Protein AF-A0AA92DTD3-F1 (afdb_monomer_lite)

Radius of gyration: 11.83 Å; chains: 1; bounding box: 28×18×33 Å

Secondary structure (DSSP, 8-state):
-EEEE-BT--EEEEPPTT-SEEEEEESS-EEEEESS-----SS---SS---EEESSEEE-TT--EEEEEBSS-EEEEEEEE-

pLDDT: mean 93.98, std 4.65, range [74.19, 98.31]

Sequence (82 aa):
MALRLAAGVPKSLTVPTSARIALFNGTGPFWVQYGANAALPNADVLTGAAPELAPAARNVQGIGSLGLIAPADCTVSIGFYG

Foldseek 3Di:
DKDKAAAQDKDKDFDDQPFQKKAKDKPAKKWKFFQDAAGPPPDDDPPVRHTDIDRDMDGCHPTGMMMMHDNHIMMMDMDTDD

Structure (mmCIF, N/CA/C/O backbone):
data_AF-A0AA92DTD3-F1
#
_entry.id   AF-A0AA92DTD3-F1
#
loop_
_atom_site.group_PDB
_atom_site.id
_atom_site.type_symbol
_atom_site.label_atom_id
_atom_site.label_alt_id
_atom_site.label_comp_id
_atom_site.label_asym_id
_atom_site.label_entity_id
_atom_site.label_seq_id
_atom_site.pdbx_PDB_ins_code
_atom_site.Cartn_x
_atom_site.Cartn_y
_atom_site.Cartn_z
_atom_site.occupancy
_atom_site.B_iso_or_equiv
_atom_site.auth_seq_id
_atom_site.auth_comp_id
_atom_site.auth_asym_id
_atom_site.auth_atom_id
_atom_site.pdbx_PDB_model_num
ATOM 1 N N . MET A 1 1 ? 2.238 0.247 12.595 1.00 90.88 1 MET A N 1
ATOM 2 C CA . MET A 1 1 ? 3.164 -0.837 12.186 1.00 90.88 1 MET A CA 1
ATOM 3 C C . MET A 1 1 ? 4.062 -0.352 11.056 1.00 90.88 1 MET A C 1
ATOM 5 O O . MET A 1 1 ? 3.674 0.605 10.396 1.00 90.88 1 MET A O 1
ATOM 9 N N . ALA A 1 2 ? 5.197 -1.012 10.811 1.00 93.56 2 ALA A N 1
ATOM 10 C CA . ALA A 1 2 ? 6.062 -0.758 9.656 1.00 93.56 2 ALA A CA 1
ATOM 11 C C . ALA A 1 2 ? 6.229 -2.041 8.823 1.00 93.56 2 ALA A C 1
ATOM 13 O O . ALA A 1 2 ? 6.406 -3.122 9.382 1.00 93.56 2 ALA A O 1
ATOM 14 N N . LEU A 1 3 ? 6.170 -1.918 7.498 1.00 96.00 3 LEU A N 1
ATOM 15 C CA . LEU A 1 3 ? 6.261 -3.004 6.529 1.00 96.00 3 LEU A CA 1
ATOM 16 C C . LEU A 1 3 ? 7.313 -2.654 5.473 1.00 96.00 3 LEU A C 1
ATOM 18 O O . LEU A 1 3 ? 7.177 -1.662 4.762 1.00 96.00 3 LEU A O 1
ATOM 22 N N . ARG A 1 4 ? 8.351 -3.484 5.334 1.00 97.88 4 ARG A N 1
ATOM 23 C CA . ARG A 1 4 ? 9.318 -3.359 4.233 1.00 97.88 4 ARG A CA 1
ATOM 24 C C . ARG A 1 4 ? 8.740 -3.982 2.964 1.00 97.88 4 ARG A C 1
ATOM 26 O O . ARG A 1 4 ? 8.369 -5.156 2.999 1.00 97.88 4 ARG A O 1
ATOM 33 N N . LEU A 1 5 ? 8.721 -3.252 1.858 1.00 97.88 5 LEU A N 1
ATOM 34 C CA . LEU A 1 5 ? 8.395 -3.764 0.527 1.00 97.88 5 LEU A CA 1
ATOM 35 C C . LEU A 1 5 ? 9.682 -3.902 -0.288 1.00 97.88 5 LEU A C 1
ATOM 37 O O . LEU A 1 5 ? 10.525 -3.008 -0.261 1.00 97.88 5 LEU A O 1
ATOM 41 N N . ALA A 1 6 ? 9.830 -5.038 -0.968 1.00 98.19 6 ALA A N 1
ATOM 42 C CA . ALA A 1 6 ? 10.862 -5.223 -1.982 1.00 98.19 6 ALA A CA 1
ATOM 43 C C . ALA A 1 6 ? 10.271 -4.876 -3.353 1.00 98.19 6 ALA A C 1
ATOM 45 O O . ALA A 1 6 ? 9.081 -5.124 -3.583 1.00 98.19 6 ALA A O 1
ATOM 46 N N . ALA A 1 7 ? 11.086 -4.320 -4.246 1.00 97.69 7 ALA A N 1
ATOM 47 C CA . ALA A 1 7 ? 10.654 -3.925 -5.584 1.00 97.69 7 ALA A CA 1
ATOM 48 C C . ALA A 1 7 ? 9.924 -5.067 -6.325 1.00 97.69 7 ALA A C 1
ATOM 50 O O . ALA A 1 7 ? 10.452 -6.169 -6.463 1.00 97.69 7 ALA A O 1
ATOM 51 N N . GLY A 1 8 ? 8.700 -4.809 -6.792 1.00 97.12 8 GLY A N 1
ATOM 52 C CA . GLY A 1 8 ? 7.895 -5.736 -7.595 1.00 97.12 8 GLY A CA 1
ATOM 53 C C . GLY A 1 8 ? 7.345 -6.962 -6.856 1.00 97.12 8 GLY A C 1
ATOM 54 O O . GLY A 1 8 ? 6.688 -7.789 -7.485 1.00 97.12 8 GLY A O 1
ATOM 55 N N . VAL A 1 9 ? 7.571 -7.094 -5.544 1.00 97.94 9 VAL A N 1
ATOM 56 C CA . VAL A 1 9 ? 7.123 -8.259 -4.766 1.00 97.94 9 VAL A CA 1
ATOM 57 C C . VAL A 1 9 ? 5.898 -7.894 -3.920 1.00 97.94 9 VAL A C 1
ATOM 59 O O . VAL A 1 9 ? 6.031 -7.111 -2.972 1.00 97.94 9 VAL A O 1
ATOM 62 N N . PRO A 1 10 ? 4.708 -8.455 -4.209 1.00 97.12 10 PRO A N 1
ATOM 63 C CA . PRO A 1 10 ? 3.510 -8.155 -3.439 1.00 97.12 10 PRO A CA 1
ATOM 64 C C . PRO A 1 10 ? 3.571 -8.751 -2.030 1.00 97.12 10 PRO A C 1
ATOM 66 O O . PRO A 1 10 ? 4.095 -9.846 -1.813 1.00 97.12 10 PRO A O 1
ATOM 69 N N . LYS A 1 11 ? 2.974 -8.047 -1.067 1.00 97.44 11 LYS A N 1
ATOM 70 C CA . LYS A 1 11 ? 2.741 -8.534 0.297 1.00 97.44 11 LYS A CA 1
ATOM 71 C C . LYS A 1 11 ? 1.277 -8.391 0.673 1.00 97.44 11 LYS A C 1
ATOM 73 O O . LYS A 1 11 ? 0.664 -7.378 0.364 1.00 97.44 11 LYS A O 1
ATOM 78 N N . SER A 1 12 ? 0.746 -9.387 1.372 1.00 96.88 12 SER A N 1
ATOM 79 C CA . SER A 1 12 ? -0.586 -9.323 1.970 1.00 96.88 12 SER A CA 1
ATOM 80 C C . SER A 1 12 ? -0.471 -8.979 3.451 1.00 96.88 12 SER A C 1
ATOM 82 O O . SER A 1 12 ? 0.401 -9.495 4.154 1.00 96.88 12 SER A O 1
ATOM 84 N N . LEU A 1 13 ? -1.340 -8.090 3.910 1.00 95.81 13 LEU A N 1
ATOM 85 C CA . LEU A 1 13 ? -1.432 -7.632 5.284 1.00 95.81 13 LEU A CA 1
ATOM 86 C C . LEU A 1 13 ? -2.860 -7.824 5.787 1.00 95.81 13 LEU A C 1
ATOM 88 O O . LEU A 1 13 ? -3.802 -7.311 5.189 1.00 95.81 13 LEU A O 1
ATOM 92 N N . THR A 1 14 ? -3.022 -8.508 6.915 1.00 97.12 14 THR A N 1
ATOM 93 C CA . THR A 1 14 ? -4.327 -8.645 7.572 1.00 97.12 14 THR A CA 1
ATOM 94 C C . THR A 1 14 ? -4.781 -7.311 8.159 1.00 97.12 14 THR A C 1
ATOM 96 O O . THR A 1 14 ? -4.020 -6.644 8.864 1.00 97.12 14 THR A O 1
ATOM 99 N N . VAL A 1 15 ? -6.035 -6.940 7.904 1.00 97.00 15 VAL A N 1
ATOM 100 C CA . VAL A 1 15 ? -6.670 -5.772 8.524 1.00 97.00 15 VAL A CA 1
ATOM 101 C C . VAL A 1 15 ? -7.257 -6.192 9.875 1.00 97.00 15 VAL A C 1
ATOM 103 O O . VAL A 1 15 ? -7.984 -7.186 9.934 1.00 97.00 15 VAL A O 1
ATOM 106 N N . PRO A 1 16 ? -6.967 -5.477 10.977 1.00 96.75 16 PRO A N 1
ATOM 107 C CA . PRO A 1 16 ? -7.619 -5.736 12.257 1.00 96.75 16 PRO A CA 1
ATOM 108 C C . PRO A 1 16 ? -9.144 -5.614 12.139 1.00 96.75 16 PRO A C 1
ATOM 110 O O . PRO A 1 16 ? -9.640 -4.660 11.550 1.00 96.75 16 PRO A O 1
ATOM 113 N N . THR A 1 17 ? -9.897 -6.537 12.739 1.00 94.94 17 THR A N 1
ATOM 114 C CA . THR A 1 17 ? -11.364 -6.625 12.579 1.00 94.94 17 THR A CA 1
ATOM 115 C C . THR A 1 17 ? -12.129 -5.378 13.026 1.00 94.94 17 THR A C 1
ATOM 117 O O . THR A 1 17 ? -13.209 -5.111 12.506 1.00 94.94 17 THR A O 1
ATOM 120 N N . SER A 1 18 ? -11.587 -4.601 13.967 1.00 95.38 18 SER A N 1
ATOM 121 C CA . SER A 1 18 ? -12.179 -3.341 14.428 1.00 95.38 18 SER A CA 1
ATOM 122 C C . SER A 1 18 ? -11.796 -2.124 13.584 1.00 95.38 18 SER A C 1
ATOM 124 O O . SER A 1 18 ? -12.333 -1.047 13.822 1.00 95.38 18 SER A O 1
ATOM 126 N N . ALA A 1 19 ? -10.878 -2.251 12.622 1.00 97.31 19 ALA A N 1
ATOM 127 C CA . ALA A 1 19 ? -10.397 -1.113 11.855 1.00 97.31 19 ALA A CA 1
ATOM 128 C C . ALA A 1 19 ? -11.443 -0.624 10.841 1.00 97.31 19 ALA A C 1
ATOM 130 O O . ALA A 1 19 ? -12.001 -1.391 10.058 1.00 97.31 19 ALA A O 1
ATOM 131 N N . ARG A 1 20 ? -11.655 0.690 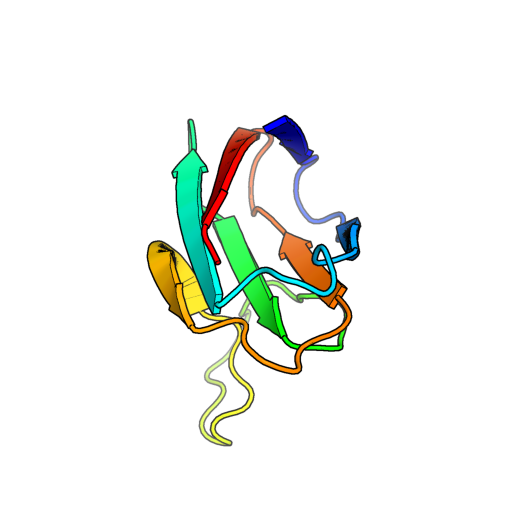10.818 1.00 96.94 20 ARG A N 1
ATOM 132 C CA . ARG A 1 20 ? -12.435 1.415 9.809 1.00 96.94 20 ARG A CA 1
ATOM 133 C C . ARG A 1 20 ? -11.549 2.218 8.877 1.00 96.94 20 ARG A C 1
ATOM 135 O O . ARG A 1 20 ? -11.856 2.319 7.697 1.00 96.94 20 ARG A O 1
ATOM 142 N N . ILE A 1 21 ? -10.456 2.779 9.393 1.00 96.88 21 ILE A N 1
ATOM 143 C CA . ILE A 1 21 ? -9.528 3.614 8.632 1.00 96.88 21 ILE A CA 1
ATOM 144 C C . ILE A 1 21 ? -8.117 3.040 8.720 1.00 96.88 21 ILE A C 1
ATOM 146 O O . ILE A 1 21 ? -7.647 2.684 9.800 1.00 96.88 21 ILE A O 1
ATOM 150 N N . ALA A 1 22 ? -7.427 3.005 7.583 1.00 96.25 22 ALA A N 1
ATOM 151 C CA . ALA A 1 22 ? -5.993 2.779 7.501 1.00 96.25 22 ALA A CA 1
ATOM 152 C C . ALA A 1 22 ? -5.307 4.052 6.991 1.00 96.25 22 ALA A C 1
ATOM 154 O O . ALA A 1 22 ? -5.581 4.514 5.883 1.00 96.25 22 ALA A O 1
ATOM 155 N N . LEU A 1 23 ? -4.424 4.630 7.802 1.00 95.75 23 LEU A N 1
ATOM 156 C CA . LEU A 1 23 ? -3.575 5.748 7.406 1.00 95.75 23 LEU A CA 1
ATOM 157 C C . LEU A 1 23 ? -2.210 5.211 7.002 1.00 95.75 23 LEU A C 1
ATOM 159 O O . LEU A 1 23 ? -1.534 4.566 7.807 1.00 95.75 23 LEU A O 1
ATOM 163 N N . PHE A 1 24 ? -1.801 5.509 5.774 1.00 95.94 24 PHE A N 1
ATOM 164 C CA . PHE A 1 24 ? -0.515 5.079 5.257 1.00 95.94 24 PHE A CA 1
ATOM 165 C C . PHE A 1 24 ? 0.462 6.243 5.128 1.00 95.94 24 PHE A C 1
ATOM 167 O O . PHE A 1 24 ? 0.086 7.354 4.763 1.00 95.94 24 PHE A O 1
ATOM 174 N N . ASN A 1 25 ? 1.734 5.943 5.353 1.00 95.06 25 ASN A N 1
ATOM 175 C CA . ASN A 1 25 ? 2.881 6.761 4.985 1.00 95.06 25 ASN A CA 1
ATOM 176 C C . ASN A 1 25 ? 3.960 5.831 4.406 1.00 95.06 25 ASN A C 1
ATOM 178 O O . ASN A 1 25 ? 3.995 4.654 4.756 1.00 95.06 25 ASN A O 1
ATOM 182 N N . GLY A 1 26 ? 4.836 6.316 3.535 1.00 94.94 26 GLY A N 1
ATOM 183 C CA . GLY A 1 26 ? 5.913 5.514 2.969 1.00 94.94 26 GLY A CA 1
ATOM 184 C C . GLY A 1 26 ? 7.148 6.340 2.646 1.00 94.94 26 GLY A C 1
ATOM 185 O O . GLY A 1 26 ? 7.063 7.539 2.407 1.00 94.94 26 GLY A O 1
ATOM 186 N N . THR A 1 27 ? 8.308 5.685 2.606 1.00 96.69 27 THR A N 1
ATOM 187 C CA . THR A 1 27 ? 9.571 6.304 2.160 1.00 96.69 27 THR A CA 1
ATOM 188 C C . THR A 1 27 ? 9.703 6.364 0.631 1.00 96.69 27 THR A C 1
ATOM 190 O O . THR A 1 27 ? 10.724 6.811 0.123 1.00 96.69 27 THR A O 1
ATOM 193 N N . GLY A 1 28 ? 8.702 5.872 -0.101 1.00 95.44 28 GLY A N 1
ATOM 194 C CA . GLY A 1 28 ? 8.619 5.848 -1.560 1.00 95.44 28 GLY A CA 1
ATOM 195 C C . GLY A 1 28 ? 7.199 5.485 -2.017 1.00 95.44 28 GLY A C 1
ATOM 196 O O . GLY A 1 28 ? 6.365 5.153 -1.169 1.00 95.44 28 GLY A O 1
ATOM 197 N N . PRO A 1 29 ? 6.905 5.548 -3.329 1.00 94.81 29 PRO A N 1
ATOM 198 C CA . PRO A 1 29 ? 5.581 5.233 -3.854 1.00 94.81 29 PRO A CA 1
ATOM 199 C C . PRO A 1 29 ? 5.258 3.748 -3.672 1.00 94.81 29 PRO A C 1
ATOM 201 O O . PRO A 1 29 ? 6.118 2.881 -3.831 1.00 94.81 29 PRO A O 1
ATOM 204 N N . PHE A 1 30 ? 4.002 3.455 -3.362 1.00 95.94 30 PHE A N 1
ATOM 205 C CA . PHE A 1 30 ? 3.474 2.099 -3.278 1.00 95.94 30 PHE A CA 1
ATOM 206 C C . PHE A 1 30 ? 1.979 2.107 -3.605 1.00 95.94 30 PHE A C 1
ATOM 208 O O . PHE A 1 30 ? 1.315 3.146 -3.557 1.00 95.94 30 PHE A O 1
ATOM 215 N N . TRP A 1 31 ? 1.466 0.929 -3.931 1.00 96.19 31 TRP A N 1
ATOM 216 C CA . TRP A 1 31 ? 0.087 0.695 -4.324 1.00 96.19 31 TRP A CA 1
ATOM 217 C C . TRP A 1 31 ? -0.588 -0.238 -3.332 1.00 96.19 31 TRP A C 1
ATOM 219 O O . TRP A 1 31 ? 0.048 -1.168 -2.827 1.00 96.19 31 TRP A O 1
ATOM 229 N N . VAL A 1 32 ? -1.871 0.007 -3.074 1.00 95.88 32 VAL A N 1
ATOM 230 C CA . VAL A 1 32 ? -2.702 -0.810 -2.186 1.00 95.88 32 VAL A CA 1
ATOM 231 C C . VAL A 1 32 ? -3.900 -1.398 -2.932 1.00 95.88 32 VAL A C 1
ATOM 233 O O . VAL A 1 32 ? -4.545 -0.703 -3.712 1.00 95.88 32 V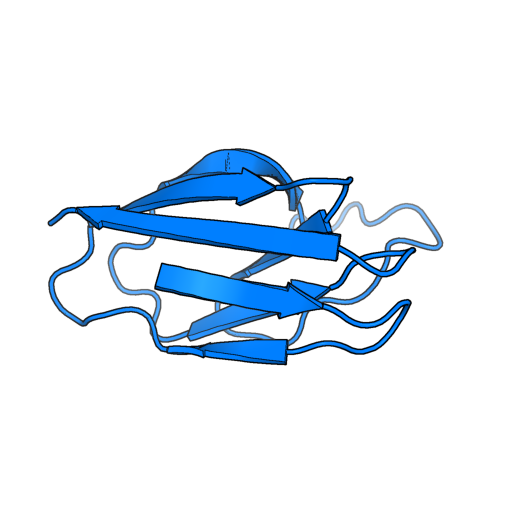AL A O 1
ATOM 236 N N . GLN A 1 33 ? -4.195 -2.671 -2.671 1.00 95.19 33 GLN A N 1
ATOM 237 C CA . GLN A 1 33 ? -5.362 -3.400 -3.171 1.00 95.19 33 GLN A CA 1
ATOM 238 C C . GLN A 1 33 ? -6.166 -3.965 -1.999 1.00 95.19 33 GLN A C 1
ATOM 240 O O . GL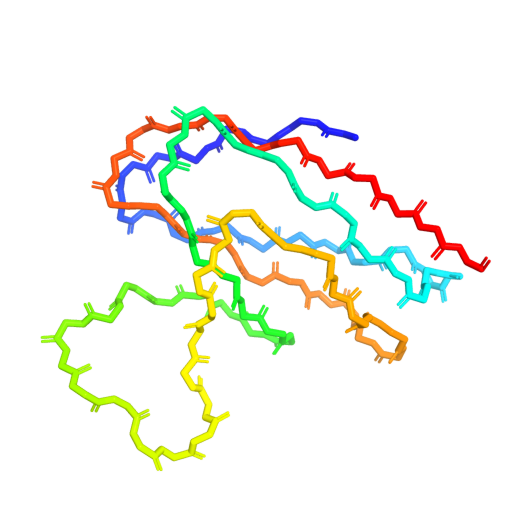N A 1 33 ? -5.591 -4.486 -1.046 1.00 95.19 33 GLN A O 1
ATOM 245 N N . TYR A 1 34 ? -7.493 -3.910 -2.069 1.00 94.69 34 TYR A N 1
ATOM 246 C CA . TYR A 1 34 ? -8.373 -4.406 -1.008 1.00 94.69 34 TYR A CA 1
ATOM 247 C C . TYR A 1 34 ? -8.798 -5.847 -1.294 1.00 94.69 34 TYR A C 1
ATOM 249 O O . TYR A 1 34 ? -9.263 -6.157 -2.388 1.00 94.69 34 TYR A O 1
ATOM 257 N N . GLY A 1 35 ? -8.632 -6.737 -0.315 1.00 94.38 35 GLY A N 1
ATOM 258 C CA . GLY A 1 35 ? -9.080 -8.132 -0.388 1.00 94.38 35 GLY A CA 1
ATOM 259 C C . GLY A 1 35 ? -8.302 -9.037 -1.354 1.00 94.38 35 GLY A C 1
ATOM 260 O O . GLY A 1 35 ? -8.637 -10.212 -1.476 1.00 94.38 35 GLY A O 1
ATOM 261 N N . ALA A 1 36 ? -7.267 -8.529 -2.027 1.00 93.94 36 ALA A N 1
ATOM 262 C CA . ALA A 1 36 ? -6.451 -9.273 -2.985 1.00 93.94 36 ALA A CA 1
ATOM 263 C C . ALA A 1 36 ? -4.993 -8.794 -2.970 1.00 93.94 36 ALA A C 1
ATOM 265 O O . ALA A 1 36 ? -4.684 -7.723 -2.448 1.00 93.94 36 ALA A O 1
ATOM 266 N N . ASN A 1 37 ? -4.093 -9.575 -3.574 1.00 94.00 37 ASN A N 1
ATOM 267 C CA . ASN A 1 37 ? -2.715 -9.139 -3.798 1.00 94.00 37 ASN A CA 1
ATOM 268 C C . ASN A 1 37 ? -2.687 -7.935 -4.750 1.00 94.00 37 ASN A C 1
ATOM 270 O O . ASN A 1 37 ? -3.397 -7.915 -5.753 1.00 94.00 37 ASN A O 1
ATOM 274 N N . ALA A 1 38 ? -1.837 -6.952 -4.453 1.00 94.50 38 ALA A N 1
ATOM 275 C CA . ALA A 1 38 ? -1.627 -5.818 -5.343 1.00 94.50 38 ALA A CA 1
ATOM 276 C C . ALA A 1 38 ? -0.696 -6.198 -6.504 1.00 94.50 38 ALA A C 1
ATOM 278 O O . ALA A 1 38 ? 0.234 -6.986 -6.334 1.00 94.50 38 ALA A O 1
ATOM 279 N N . ALA A 1 39 ? -0.922 -5.594 -7.666 1.00 93.38 39 ALA A N 1
ATOM 280 C CA . ALA A 1 39 ? -0.023 -5.644 -8.813 1.00 93.38 39 ALA A CA 1
ATOM 281 C C . ALA A 1 39 ? 0.435 -4.223 -9.154 1.00 93.38 39 ALA A C 1
ATOM 283 O O . ALA A 1 39 ? -0.292 -3.263 -8.903 1.00 93.38 39 ALA A O 1
ATOM 284 N N . LEU A 1 40 ? 1.635 -4.069 -9.716 1.00 93.75 40 LEU A N 1
ATOM 285 C CA . LEU A 1 40 ? 2.043 -2.773 -10.252 1.00 93.75 40 LEU A CA 1
ATOM 286 C C . LEU A 1 40 ? 1.228 -2.488 -11.517 1.00 93.75 40 LEU A C 1
ATOM 288 O O . LEU A 1 40 ? 1.209 -3.342 -12.408 1.00 93.75 40 LEU A O 1
ATOM 292 N N . PRO A 1 41 ? 0.588 -1.314 -11.634 1.00 89.00 41 PRO A N 1
ATOM 293 C CA . PRO A 1 41 ? -0.015 -0.913 -12.894 1.00 89.00 41 PRO A CA 1
ATOM 294 C C . PRO A 1 41 ? 1.066 -0.797 -13.974 1.00 89.00 41 PRO A C 1
ATOM 296 O O . PRO A 1 41 ? 1.985 0.012 -13.863 1.00 89.00 41 PRO A O 1
ATOM 299 N N . ASN A 1 42 ? 0.967 -1.630 -15.007 1.00 89.69 42 ASN A N 1
ATOM 300 C CA . ASN A 1 42 ? 1.807 -1.589 -16.209 1.00 89.69 42 ASN A CA 1
ATOM 301 C C . ASN A 1 42 ? 1.005 -1.211 -17.470 1.00 89.69 42 ASN A C 1
ATOM 303 O O . ASN A 1 42 ? 1.567 -1.138 -18.560 1.00 89.69 42 ASN A O 1
ATOM 307 N N . ALA A 1 43 ? -0.297 -0.984 -17.299 1.00 90.50 43 ALA A N 1
ATOM 308 C CA . ALA A 1 43 ? -1.260 -0.521 -18.284 1.00 90.50 43 ALA A CA 1
ATOM 309 C C . ALA A 1 43 ? -2.439 0.141 -17.549 1.00 90.50 43 ALA A C 1
ATOM 311 O O . ALA A 1 43 ? -2.569 0.012 -16.325 1.00 90.50 43 ALA A O 1
ATOM 312 N N . ASP A 1 44 ? -3.312 0.813 -18.296 1.00 91.94 44 ASP A N 1
ATOM 313 C CA . ASP A 1 44 ? -4.528 1.404 -17.746 1.00 91.94 44 ASP A CA 1
ATOM 314 C C . ASP A 1 44 ? -5.478 0.321 -17.218 1.00 91.94 44 ASP A C 1
ATOM 316 O O . ASP A 1 44 ? -5.809 -0.644 -17.911 1.00 91.94 44 ASP A O 1
ATOM 320 N N . VAL A 1 45 ? -5.963 0.506 -15.989 1.00 87.62 45 VAL A N 1
ATOM 321 C CA . VAL A 1 45 ? -6.971 -0.366 -15.373 1.00 87.62 45 VAL A CA 1
ATOM 322 C C . VAL A 1 45 ? -8.248 0.443 -15.161 1.00 87.62 45 VAL A C 1
ATOM 324 O O . VAL A 1 45 ? -8.401 1.149 -14.169 1.00 87.62 45 VAL A O 1
ATOM 327 N N . LEU A 1 46 ? -9.180 0.338 -16.110 1.00 90.38 46 LEU A N 1
ATOM 328 C CA . LEU A 1 46 ? -10.414 1.142 -16.150 1.00 90.38 46 LEU A CA 1
ATOM 329 C C . LEU A 1 46 ? -11.643 0.421 -15.567 1.00 90.38 46 LEU A C 1
ATOM 331 O O . LEU A 1 46 ? -12.777 0.840 -15.770 1.00 90.38 46 LEU A O 1
ATOM 335 N N . THR A 1 47 ? -11.430 -0.681 -14.847 1.00 86.69 47 THR A N 1
ATOM 336 C CA . THR A 1 47 ? -12.495 -1.552 -14.318 1.00 86.69 47 THR A CA 1
ATOM 337 C C . THR A 1 47 ? -12.904 -1.222 -12.880 1.00 86.69 47 THR A C 1
ATOM 339 O O . THR A 1 47 ? -13.712 -1.936 -12.295 1.00 86.69 47 THR A O 1
ATOM 342 N N . GLY A 1 48 ? -12.313 -0.186 -12.273 1.00 82.69 48 GLY A N 1
ATOM 343 C CA . GLY A 1 48 ? -12.502 0.142 -10.853 1.00 82.69 48 GLY A CA 1
ATOM 344 C C . GLY A 1 48 ? -11.772 -0.796 -9.882 1.00 82.69 48 GLY A C 1
ATOM 345 O O . GLY A 1 48 ? -11.841 -0.595 -8.677 1.00 82.69 48 GLY A O 1
ATOM 346 N N . ALA A 1 49 ? -11.045 -1.795 -10.392 1.00 84.69 49 ALA A N 1
ATOM 347 C CA . ALA A 1 49 ? -10.231 -2.714 -9.594 1.00 84.69 49 ALA A CA 1
ATOM 348 C C . ALA A 1 49 ? -8.754 -2.290 -9.502 1.00 84.69 49 ALA A C 1
ATOM 350 O O . ALA A 1 49 ? -7.926 -3.070 -9.029 1.00 84.69 49 ALA A O 1
ATOM 351 N N . ALA A 1 50 ? -8.420 -1.098 -10.009 1.00 87.56 50 ALA A N 1
ATOM 352 C CA . ALA A 1 50 ? -7.061 -0.586 -10.020 1.00 87.56 50 ALA A CA 1
ATOM 353 C C . ALA A 1 50 ? -6.545 -0.433 -8.582 1.00 87.56 50 ALA A C 1
ATOM 355 O O . ALA A 1 50 ? -7.225 0.197 -7.767 1.00 87.56 50 ALA A O 1
ATOM 356 N N . PRO A 1 51 ? -5.348 -0.954 -8.270 1.00 86.62 51 PRO A N 1
ATOM 357 C CA . PRO A 1 51 ? -4.736 -0.671 -6.992 1.00 86.62 51 PRO A CA 1
ATOM 358 C C . PRO A 1 51 ? -4.398 0.814 -6.939 1.00 86.62 51 PRO A C 1
ATOM 360 O O . PRO A 1 51 ? -4.055 1.440 -7.947 1.00 86.62 51 PRO A O 1
ATOM 363 N N . GLU A 1 52 ? -4.502 1.394 -5.757 1.00 85.75 52 GLU A N 1
ATOM 364 C CA . GLU A 1 52 ? -4.473 2.840 -5.626 1.00 85.75 52 GLU A CA 1
ATOM 365 C C . GLU A 1 52 ? -3.127 3.330 -5.086 1.00 85.75 52 GLU A C 1
ATOM 367 O O . GLU A 1 52 ? -2.563 2.742 -4.159 1.00 85.75 52 GLU A O 1
ATOM 372 N N . LEU A 1 53 ? -2.621 4.431 -5.650 1.00 85.00 53 LEU A N 1
ATOM 373 C CA . LEU A 1 53 ? -1.380 5.061 -5.203 1.00 85.00 53 LEU A CA 1
ATOM 374 C C . LEU A 1 53 ? -1.552 5.669 -3.799 1.00 85.00 53 LEU A C 1
ATOM 376 O O . LEU A 1 53 ? -2.581 6.265 -3.466 1.00 85.00 53 LEU A O 1
ATOM 380 N N . ALA A 1 54 ? -0.523 5.531 -2.972 1.00 77.56 54 ALA A N 1
ATOM 381 C CA . ALA A 1 54 ? -0.468 6.031 -1.602 1.00 77.56 54 ALA A CA 1
ATOM 382 C C . ALA A 1 54 ? 0.822 6.865 -1.387 1.00 77.56 54 ALA A C 1
ATOM 384 O O . ALA A 1 54 ? 1.774 6.700 -2.157 1.00 77.56 54 ALA A O 1
ATOM 385 N N . PRO A 1 55 ? 0.876 7.789 -0.396 1.00 74.19 55 PRO A N 1
ATOM 386 C CA . PRO A 1 55 ? 0.170 7.765 0.894 1.00 74.19 55 PRO A CA 1
ATOM 387 C C . PRO A 1 55 ? -1.180 8.508 0.923 1.00 74.19 55 PRO A C 1
ATOM 389 O O . PRO A 1 55 ? -1.254 9.696 0.632 1.00 74.19 55 PRO A O 1
ATOM 392 N N . ALA A 1 56 ? -2.252 7.823 1.335 1.00 85.19 56 ALA A N 1
ATOM 393 C CA . ALA A 1 56 ? -3.561 8.424 1.621 1.00 85.19 56 ALA A CA 1
ATOM 394 C C . ALA A 1 56 ? -4.311 7.610 2.690 1.00 85.19 56 ALA A C 1
ATOM 396 O O . ALA A 1 56 ? -4.023 6.427 2.870 1.00 85.19 56 ALA A O 1
ATOM 397 N N . ALA A 1 57 ? -5.272 8.223 3.387 1.00 92.06 57 ALA A N 1
ATOM 398 C CA . ALA A 1 57 ? -6.156 7.522 4.321 1.00 92.06 57 ALA A CA 1
ATOM 399 C C . ALA A 1 57 ? -7.221 6.717 3.564 1.00 92.06 57 ALA A C 1
ATOM 401 O O . ALA A 1 57 ? -7.837 7.233 2.632 1.00 92.06 57 ALA A O 1
ATOM 402 N N . ARG A 1 58 ? -7.438 5.458 3.957 1.00 93.00 58 ARG A N 1
ATOM 403 C CA . ARG A 1 58 ? -8.342 4.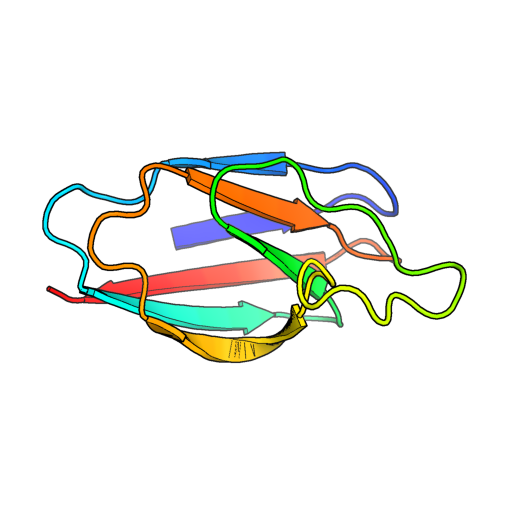519 3.278 1.00 93.00 58 ARG A CA 1
ATOM 404 C C . ARG A 1 58 ? -9.434 4.030 4.216 1.00 93.00 58 ARG A C 1
ATOM 406 O O . ARG A 1 58 ? -9.135 3.709 5.364 1.00 93.00 58 ARG A O 1
ATOM 413 N N . ASN A 1 59 ? -10.665 3.913 3.720 1.00 94.31 59 ASN A N 1
ATOM 414 C CA . ASN A 1 59 ? -11.702 3.148 4.409 1.00 94.31 59 ASN A CA 1
ATOM 415 C C . ASN A 1 59 ? -11.429 1.650 4.206 1.00 94.31 59 ASN A C 1
ATOM 417 O O . ASN A 1 59 ? -11.303 1.191 3.075 1.00 94.31 59 ASN A O 1
ATOM 421 N N . VAL A 1 60 ? -11.304 0.911 5.304 1.00 95.75 60 VAL A N 1
ATOM 422 C CA . VAL A 1 60 ? -11.018 -0.532 5.328 1.00 95.75 60 VAL A CA 1
ATOM 423 C C . VAL A 1 60 ? -12.084 -1.322 6.090 1.00 95.75 60 VAL A C 1
ATOM 425 O O . VAL A 1 60 ? -11.888 -2.500 6.380 1.00 95.75 60 VAL A O 1
ATOM 428 N N . GLN A 1 61 ? -13.218 -0.697 6.419 1.00 96.81 61 GLN A N 1
ATOM 429 C CA . GLN A 1 61 ? -14.291 -1.357 7.154 1.00 96.81 61 GLN A CA 1
ATOM 430 C C . GLN A 1 61 ? -14.812 -2.578 6.380 1.00 96.81 61 GLN A C 1
ATOM 432 O O . GLN A 1 61 ? -15.230 -2.470 5.230 1.00 96.81 61 GLN A O 1
ATOM 437 N N . GLY A 1 62 ? -14.801 -3.748 7.026 1.00 94.94 62 GLY A N 1
ATOM 438 C CA . GLY A 1 62 ? -15.252 -5.010 6.426 1.00 94.94 62 GLY A CA 1
ATOM 439 C C . GLY A 1 62 ? -14.245 -5.666 5.472 1.00 94.94 62 GLY A C 1
ATOM 440 O O . GLY A 1 62 ? -14.518 -6.749 4.959 1.00 94.94 62 GLY A O 1
ATOM 441 N N . ILE A 1 63 ? -13.075 -5.060 5.258 1.00 95.88 63 ILE A N 1
ATOM 442 C CA . ILE A 1 63 ? -11.993 -5.637 4.458 1.00 95.88 63 ILE A CA 1
ATOM 443 C C . ILE A 1 63 ? -11.113 -6.505 5.360 1.00 95.88 63 ILE A C 1
ATOM 445 O O . ILE A 1 63 ? -10.643 -6.040 6.390 1.00 95.88 63 ILE A O 1
ATOM 449 N N . GLY A 1 64 ? -10.869 -7.762 4.976 1.00 95.81 64 GLY A N 1
ATOM 450 C CA . GLY A 1 64 ? -10.045 -8.690 5.769 1.00 95.81 64 GLY A CA 1
ATOM 451 C C . GLY A 1 64 ? -8.537 -8.577 5.517 1.00 95.81 64 GLY A C 1
ATOM 452 O O . GLY A 1 64 ? -7.730 -8.908 6.387 1.00 95.81 64 GLY A O 1
ATOM 453 N N . SER A 1 65 ? -8.138 -8.104 4.334 1.00 96.75 65 SER A N 1
ATOM 454 C CA . SER A 1 65 ? -6.733 -8.005 3.938 1.00 96.75 65 SER A CA 1
ATOM 455 C C . SER A 1 65 ? -6.470 -6.867 2.956 1.00 96.75 65 SER A C 1
ATOM 457 O O . SER A 1 65 ? -7.348 -6.436 2.208 1.00 96.75 65 SER A O 1
ATOM 459 N N . LEU A 1 66 ? -5.227 -6.401 2.949 1.00 96.19 66 LEU A N 1
ATOM 460 C CA . LEU A 1 66 ? -4.696 -5.429 2.006 1.00 96.19 66 LEU A CA 1
ATOM 461 C C . LEU A 1 66 ? -3.487 -6.035 1.300 1.00 96.19 66 LEU A C 1
ATOM 463 O O . LEU A 1 66 ? -2.542 -6.472 1.955 1.00 96.19 66 LEU A O 1
ATOM 467 N N . GLY A 1 67 ? -3.493 -6.032 -0.026 1.00 96.75 67 GLY A N 1
ATOM 468 C CA . GLY A 1 67 ? -2.302 -6.256 -0.830 1.00 96.75 67 GLY A CA 1
ATOM 469 C C . GLY A 1 67 ? -1.514 -4.960 -0.971 1.00 96.75 67 GLY A C 1
ATOM 470 O O . GLY A 1 67 ? -2.099 -3.912 -1.219 1.00 96.75 67 GLY A O 1
ATOM 471 N N . LEU A 1 68 ? -0.192 -5.024 -0.844 1.00 96.75 68 LEU A N 1
ATOM 472 C CA . LEU A 1 68 ? 0.715 -3.897 -1.041 1.00 96.75 68 LEU A CA 1
ATOM 473 C C . LEU A 1 68 ? 1.856 -4.279 -1.982 1.00 96.75 68 LEU A C 1
ATOM 475 O O . LEU A 1 68 ? 2.390 -5.385 -1.891 1.00 96.75 68 LEU A O 1
ATOM 479 N N . ILE A 1 69 ? 2.258 -3.356 -2.851 1.00 97.50 69 ILE A N 1
ATOM 480 C CA . ILE A 1 69 ? 3.400 -3.521 -3.760 1.00 97.50 69 ILE A CA 1
ATOM 481 C C . ILE A 1 69 ? 4.064 -2.170 -4.037 1.00 97.50 69 ILE A C 1
ATOM 483 O O . ILE A 1 69 ? 3.401 -1.134 -4.027 1.00 97.50 69 ILE A O 1
ATOM 487 N N . ALA A 1 70 ? 5.371 -2.171 -4.288 1.00 97.25 70 ALA A N 1
ATOM 488 C CA . ALA A 1 70 ? 6.130 -0.976 -4.641 1.00 97.25 70 ALA A CA 1
ATOM 489 C C . ALA A 1 70 ? 7.055 -1.253 -5.842 1.00 97.25 70 ALA A C 1
ATOM 491 O O . ALA A 1 70 ? 7.526 -2.380 -5.993 1.00 97.25 70 ALA A O 1
ATOM 492 N N . PRO A 1 71 ? 7.331 -0.258 -6.702 1.00 96.75 71 PRO A N 1
ATOM 493 C CA . PRO A 1 71 ? 8.231 -0.389 -7.848 1.00 96.75 71 PRO A CA 1
ATOM 494 C C . PRO A 1 71 ? 9.711 -0.346 -7.444 1.00 96.75 71 PRO A C 1
ATOM 496 O O . PRO A 1 71 ? 10.566 -0.746 -8.224 1.00 96.75 71 PRO A O 1
ATOM 499 N N . ALA A 1 72 ? 10.013 0.119 -6.231 1.00 97.69 72 ALA A N 1
ATOM 500 C CA . ALA A 1 72 ? 11.344 0.150 -5.637 1.00 97.69 72 ALA A CA 1
ATOM 501 C C . ALA A 1 72 ? 11.260 -0.254 -4.158 1.00 97.69 72 ALA A C 1
ATOM 503 O O . ALA A 1 72 ? 10.184 -0.190 -3.557 1.00 97.69 72 ALA A O 1
ATOM 504 N N . ASP A 1 73 ? 12.390 -0.648 -3.569 1.00 98.31 73 ASP A N 1
ATOM 505 C CA . ASP A 1 73 ? 12.475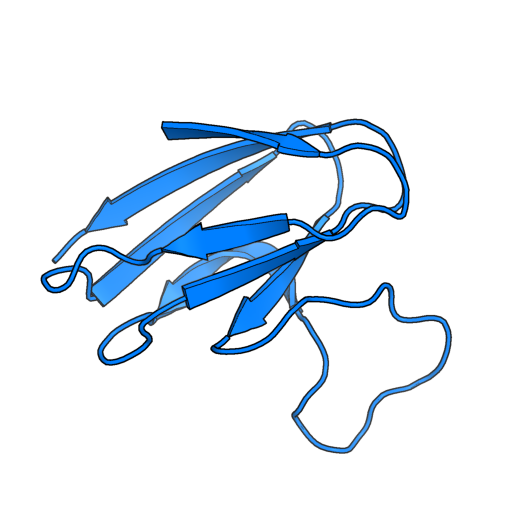 -0.952 -2.141 1.00 98.31 73 ASP A CA 1
ATOM 506 C C . ASP A 1 73 ? 12.034 0.255 -1.300 1.00 98.31 73 ASP A C 1
ATOM 508 O O . ASP A 1 73 ? 12.576 1.355 -1.425 1.00 98.31 73 ASP A O 1
ATOM 512 N N . CYS A 1 74 ? 11.056 0.056 -0.417 1.00 97.31 74 CYS A N 1
ATOM 513 C CA . CYS A 1 74 ? 10.578 1.109 0.474 1.00 97.31 74 CYS A CA 1
ATOM 514 C C . CYS A 1 74 ? 10.072 0.553 1.809 1.00 97.31 74 CYS A C 1
ATOM 516 O O . CYS A 1 74 ? 9.854 -0.651 1.979 1.00 97.31 74 CYS A O 1
ATOM 518 N N . THR A 1 75 ? 9.894 1.446 2.780 1.00 97.56 75 THR A N 1
ATOM 519 C CA . THR A 1 75 ? 9.209 1.135 4.037 1.00 97.56 75 THR A CA 1
ATOM 520 C C . THR A 1 75 ? 7.873 1.853 4.066 1.00 97.56 75 THR A C 1
ATOM 522 O O . THR A 1 75 ? 7.822 3.062 3.851 1.00 97.56 75 THR A O 1
ATOM 525 N N . VAL A 1 76 ? 6.808 1.114 4.367 1.00 96.88 76 VAL A N 1
ATOM 526 C CA . VAL A 1 76 ? 5.451 1.631 4.550 1.00 96.88 76 VAL A CA 1
ATOM 527 C C . VAL A 1 76 ? 5.088 1.573 6.029 1.00 96.88 76 VAL A C 1
ATOM 529 O O . VAL A 1 76 ? 5.168 0.521 6.659 1.00 96.88 76 VAL A O 1
ATOM 532 N N . SER A 1 77 ? 4.660 2.698 6.583 1.00 96.19 77 SER A N 1
ATOM 533 C CA . SER A 1 77 ? 4.090 2.807 7.923 1.00 96.19 77 SER A CA 1
ATOM 534 C C . SER A 1 77 ? 2.570 2.864 7.831 1.00 96.19 77 SER A C 1
ATOM 536 O O . SER A 1 77 ? 2.023 3.641 7.052 1.00 96.19 77 SER A O 1
ATOM 538 N N . ILE A 1 78 ? 1.887 2.047 8.633 1.00 96.06 78 ILE A N 1
ATOM 539 C CA . ILE A 1 78 ? 0.424 1.912 8.605 1.00 96.06 78 ILE A CA 1
ATOM 540 C C . ILE A 1 78 ? -0.124 2.053 10.022 1.00 96.06 78 ILE A C 1
ATOM 542 O O . ILE A 1 78 ? 0.302 1.331 10.934 1.00 96.06 78 ILE A O 1
ATOM 546 N N . GLY A 1 79 ? -1.061 2.979 10.203 1.00 96.44 79 GLY A N 1
ATOM 547 C CA . GLY A 1 79 ? -1.890 3.106 11.400 1.00 96.44 79 GLY A CA 1
ATOM 548 C C . GLY A 1 79 ? -3.317 2.653 11.106 1.00 96.44 79 GLY A C 1
ATOM 549 O O . GLY A 1 79 ? -3.890 3.079 10.109 1.00 96.44 79 GLY A O 1
ATOM 550 N N . PHE A 1 80 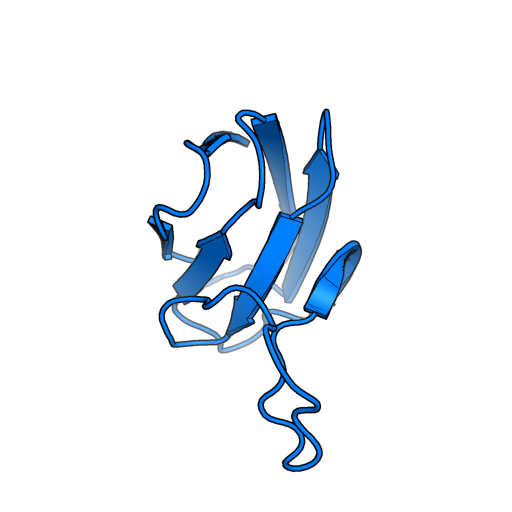? -3.885 1.805 11.964 1.00 96.38 80 PHE A N 1
ATOM 551 C CA . PHE A 1 80 ? -5.288 1.390 11.886 1.00 96.38 80 PHE A CA 1
ATOM 552 C C . PHE A 1 80 ? -6.095 2.063 12.997 1.00 96.38 80 PHE A C 1
ATOM 554 O O . PHE A 1 80 ? -5.644 2.108 14.141 1.00 96.38 80 PHE A O 1
ATOM 561 N N . TYR A 1 81 ? -7.285 2.550 12.655 1.00 96.50 81 TYR A N 1
ATOM 562 C CA . TYR A 1 81 ? -8.218 3.233 13.556 1.00 96.50 81 TYR A CA 1
ATOM 563 C C . TYR A 1 81 ? -9.619 2.645 13.373 1.00 96.50 81 TYR A C 1
ATOM 565 O O . TYR A 1 81 ? -9.986 2.325 12.241 1.00 96.50 81 TYR A O 1
ATOM 573 N N . GLY A 1 82 ? -10.380 2.489 14.459 1.00 91.69 82 GLY A N 1
ATOM 574 C CA . GLY A 1 82 ? -11.705 1.849 14.491 1.00 91.69 82 GLY A CA 1
ATOM 575 C C . GLY A 1 82 ? -12.829 2.753 14.964 1.00 91.69 82 GLY A C 1
ATOM 576 O O . GLY A 1 82 ? -12.512 3.787 15.587 1.00 91.69 82 GLY A O 1
#